Protein AF-A0A395YQD3-F1 (afdb_monomer_lite)

pLDDT: mean 77.72, std 22.11, range [32.03, 97.75]

Foldseek 3Di:
DDDDDDDDDDDDDDDDDPPPDDPCQVPQPDDDQDADKFWWDFDWDQDPVRDTHTQKIWTQDPVRDIDIFRDKDFPDWDFGQHRNFTKIKTFIFTCDPNDTFTWIWIQRPVVRTIMIGGDDD

Structure (mmCIF, N/CA/C/O backbone):
data_AF-A0A395YQD3-F1
#
_entry.id   AF-A0A395YQD3-F1
#
loop_
_atom_site.group_PDB
_atom_site.id
_atom_site.type_symbol
_atom_site.label_atom_id
_atom_site.label_alt_id
_atom_site.label_comp_id
_atom_site.label_asym_id
_atom_site.label_entity_id
_atom_site.label_seq_id
_atom_site.pdbx_PDB_ins_code
_atom_site.Cartn_x
_atom_site.Cartn_y
_atom_site.Cartn_z
_atom_site.occupancy
_atom_site.B_iso_or_equiv
_atom_site.auth_seq_id
_atom_site.auth_comp_id
_atom_site.auth_asym_id
_atom_site.auth_atom_id
_atom_site.pdbx_PDB_model_num
ATOM 1 N N . MET A 1 1 ? 57.690 -23.987 46.442 1.00 39.75 1 MET A N 1
ATOM 2 C CA . MET A 1 1 ? 57.745 -22.537 46.147 1.00 39.75 1 MET A CA 1
ATOM 3 C C . MET A 1 1 ? 57.657 -22.375 44.634 1.00 39.75 1 MET A C 1
ATOM 5 O O . MET A 1 1 ? 58.461 -23.004 43.962 1.00 39.75 1 MET A O 1
ATOM 9 N N . LYS A 1 2 ? 56.687 -21.566 44.164 1.00 41.19 2 LYS A N 1
ATOM 10 C CA . LYS A 1 2 ? 56.170 -21.367 42.781 1.00 41.19 2 LYS A CA 1
ATOM 11 C C . LYS A 1 2 ? 55.203 -22.478 42.319 1.00 41.19 2 LYS A C 1
ATOM 13 O O . LYS A 1 2 ? 55.655 -23.592 42.102 1.00 41.19 2 LYS A O 1
ATOM 18 N N . LYS A 1 3 ? 53.879 -22.337 42.498 1.00 38.66 3 LYS A N 1
ATOM 19 C CA . LYS A 1 3 ? 52.874 -21.460 41.836 1.00 38.66 3 LYS A CA 1
ATOM 20 C C . LYS A 1 3 ? 52.671 -21.790 40.351 1.00 38.66 3 LYS A C 1
ATOM 22 O O . LYS A 1 3 ? 53.644 -21.680 39.615 1.00 38.66 3 LYS A O 1
ATOM 27 N N . ASP A 1 4 ? 51.432 -22.195 40.029 1.00 38.19 4 ASP A N 1
ATOM 28 C CA . ASP A 1 4 ? 50.482 -21.541 39.103 1.00 38.19 4 ASP A CA 1
ATOM 29 C C . ASP A 1 4 ? 51.030 -21.242 37.683 1.00 38.19 4 ASP A C 1
ATOM 31 O O . ASP A 1 4 ? 52.130 -20.729 37.539 1.00 38.19 4 ASP A O 1
ATOM 35 N N . ASP A 1 5 ? 50.367 -21.440 36.546 1.00 38.12 5 ASP A N 1
ATOM 36 C CA . ASP A 1 5 ? 48.963 -21.643 36.211 1.00 38.12 5 ASP A CA 1
ATOM 37 C C . ASP A 1 5 ? 48.881 -21.850 34.670 1.00 38.12 5 ASP A C 1
ATOM 39 O O . ASP A 1 5 ? 49.767 -21.431 33.927 1.00 38.12 5 ASP A O 1
ATOM 43 N N . GLU A 1 6 ? 47.787 -22.468 34.212 1.00 36.94 6 GLU A N 1
ATOM 44 C CA . GLU A 1 6 ? 46.970 -22.046 33.053 1.00 36.94 6 GLU A CA 1
ATOM 45 C C . GLU A 1 6 ? 47.498 -22.069 31.580 1.00 36.94 6 GLU A C 1
ATOM 47 O O . GLU A 1 6 ? 48.140 -21.162 31.064 1.00 36.94 6 GLU A O 1
ATOM 52 N N . LYS A 1 7 ? 47.058 -23.119 30.862 1.00 43.62 7 LYS A N 1
ATOM 53 C CA . LYS A 1 7 ? 46.172 -23.123 29.663 1.00 43.62 7 LYS A CA 1
ATOM 54 C C . LYS A 1 7 ? 46.459 -22.192 28.453 1.00 43.62 7 LYS A C 1
ATOM 56 O O . LYS A 1 7 ? 46.298 -20.980 28.520 1.00 43.62 7 LYS A O 1
ATOM 61 N N . LYS A 1 8 ? 46.617 -22.805 27.266 1.00 32.03 8 LYS A N 1
ATOM 62 C CA . LYS A 1 8 ? 46.127 -22.315 25.947 1.00 32.03 8 LYS A CA 1
ATOM 63 C C . LYS A 1 8 ? 46.231 -23.452 24.922 1.00 32.03 8 LYS A C 1
ATOM 65 O O . LYS A 1 8 ? 47.319 -23.944 24.665 1.00 32.03 8 LYS A O 1
ATOM 70 N N . ASP A 1 9 ? 45.138 -24.136 24.608 1.00 37.09 9 ASP A N 1
ATOM 71 C CA . ASP A 1 9 ? 44.243 -23.888 23.463 1.00 37.09 9 ASP A CA 1
ATOM 72 C C . ASP A 1 9 ? 44.974 -23.781 22.114 1.00 37.09 9 ASP A C 1
ATOM 74 O O . ASP A 1 9 ? 45.454 -22.721 21.716 1.00 37.09 9 ASP A O 1
ATOM 78 N N . GLU A 1 10 ? 45.050 -24.917 21.420 1.00 36.78 10 GLU A N 1
ATOM 79 C CA . GLU A 1 10 ? 45.429 -25.000 20.016 1.00 36.78 10 GLU A CA 1
ATOM 80 C C . GLU A 1 10 ? 44.548 -26.063 19.342 1.00 36.78 10 GLU A C 1
ATOM 82 O O . GLU A 1 10 ? 44.815 -27.264 19.390 1.00 36.78 10 GLU A O 1
ATOM 87 N N . ARG A 1 11 ? 43.466 -25.623 18.696 1.00 39.47 11 ARG A N 1
ATOM 88 C CA . ARG A 1 11 ? 42.860 -26.362 17.584 1.00 39.47 11 ARG A CA 1
ATOM 89 C C . ARG A 1 11 ? 42.819 -25.459 16.362 1.00 39.47 11 ARG A C 1
ATOM 91 O O . ARG A 1 11 ? 41.930 -24.635 16.188 1.00 39.47 11 ARG A O 1
ATOM 98 N N . LYS A 1 12 ? 43.838 -25.639 15.525 1.00 40.53 12 LYS A N 1
ATOM 99 C CA . LYS A 1 12 ? 43.882 -25.205 14.129 1.00 40.53 12 LYS A CA 1
ATOM 100 C C . LYS A 1 12 ? 42.961 -26.092 13.285 1.00 40.53 12 LYS A C 1
ATOM 102 O O . LYS A 1 12 ? 42.970 -27.311 13.432 1.00 40.53 12 LYS A O 1
ATOM 107 N N . GLY A 1 13 ? 42.246 -25.457 12.363 1.00 32.25 13 GLY A N 1
ATOM 108 C CA . GLY A 1 13 ? 41.433 -26.066 11.306 1.00 32.25 13 GLY A CA 1
ATOM 109 C C . GLY A 1 13 ? 40.128 -25.280 11.162 1.00 32.25 13 GLY A C 1
ATOM 110 O O . GLY A 1 13 ? 39.408 -25.138 12.135 1.00 32.25 13 GLY A O 1
ATOM 111 N N . ALA A 1 14 ? 39.745 -24.699 10.033 1.00 34.06 14 ALA A N 1
ATOM 112 C CA . ALA A 1 14 ? 40.306 -24.673 8.695 1.00 34.06 14 ALA A CA 1
ATOM 113 C C . ALA A 1 14 ? 39.803 -23.394 7.988 1.00 34.06 14 ALA A C 1
ATOM 115 O O . ALA A 1 14 ? 38.977 -22.651 8.514 1.00 34.06 14 ALA A O 1
ATOM 116 N N . ALA A 1 15 ? 40.372 -23.135 6.819 1.00 36.56 15 ALA A N 1
ATOM 117 C CA . ALA A 1 15 ? 40.342 -21.895 6.061 1.00 36.56 15 ALA A CA 1
ATOM 118 C C . ALA A 1 15 ? 38.956 -21.349 5.641 1.00 36.56 15 ALA A C 1
ATOM 120 O O . ALA A 1 15 ? 38.057 -22.089 5.264 1.00 36.56 15 ALA A O 1
ATOM 121 N N . VAL A 1 16 ? 38.883 -20.011 5.652 1.00 42.19 16 VAL A N 1
ATOM 122 C CA . VAL A 1 16 ? 38.421 -19.100 4.583 1.00 42.19 16 VAL A CA 1
ATOM 123 C C . VAL A 1 16 ? 37.257 -19.563 3.700 1.00 42.19 16 VAL A C 1
ATOM 125 O O . VAL A 1 16 ? 37.427 -20.411 2.835 1.00 42.19 16 VAL A O 1
ATOM 128 N N . MET A 1 17 ? 36.163 -18.796 3.757 1.00 40.69 17 MET A N 1
ATOM 129 C CA . MET A 1 17 ? 35.407 -18.399 2.563 1.00 40.69 17 MET A CA 1
ATOM 130 C C . MET A 1 17 ? 35.172 -16.885 2.600 1.00 40.69 17 MET A C 1
ATOM 132 O O . MET A 1 17 ? 34.122 -16.395 3.003 1.00 40.69 17 MET A O 1
ATOM 136 N N . ALA A 1 18 ? 36.192 -16.132 2.187 1.00 49.59 18 ALA A N 1
ATOM 137 C CA . ALA A 1 18 ? 36.012 -14.770 1.711 1.00 49.59 18 ALA A CA 1
ATOM 138 C C . ALA A 1 18 ? 35.421 -14.861 0.299 1.00 49.59 18 ALA A C 1
ATOM 140 O O . ALA A 1 18 ? 36.155 -14.935 -0.684 1.00 49.59 18 ALA A O 1
ATOM 141 N N . PHE A 1 19 ? 34.093 -14.909 0.195 1.00 45.44 19 PHE A N 1
ATOM 142 C CA . PHE A 1 19 ? 33.420 -14.796 -1.095 1.00 45.44 19 PHE A CA 1
ATOM 143 C C . PHE A 1 19 ? 33.119 -13.319 -1.355 1.00 45.44 19 PHE A C 1
ATOM 145 O O . PHE A 1 19 ? 32.040 -12.802 -1.076 1.00 45.44 19 PHE A O 1
ATOM 152 N N . GLY A 1 20 ? 34.144 -12.622 -1.847 1.00 49.09 20 GLY A N 1
ATOM 153 C CA . GLY A 1 20 ? 33.991 -11.334 -2.499 1.00 49.09 20 GLY A CA 1
ATOM 154 C C . GLY A 1 20 ? 33.254 -11.520 -3.821 1.00 49.09 20 GLY A C 1
ATOM 155 O O . GLY A 1 20 ? 33.870 -11.746 -4.855 1.00 49.09 20 GLY A O 1
ATOM 156 N N . ILE A 1 21 ? 31.934 -11.391 -3.783 1.00 48.78 21 ILE A N 1
ATOM 157 C CA . ILE A 1 21 ? 31.158 -10.872 -4.908 1.00 48.78 21 ILE A CA 1
ATOM 158 C C . ILE A 1 21 ? 30.589 -9.572 -4.390 1.00 48.78 21 ILE A C 1
ATOM 160 O O . ILE A 1 21 ? 29.864 -9.573 -3.397 1.00 48.78 21 ILE A O 1
ATOM 164 N N . GLY A 1 22 ? 31.011 -8.468 -5.007 1.00 41.22 22 GLY A N 1
ATOM 165 C CA . GLY A 1 22 ? 30.575 -7.136 -4.634 1.00 41.22 22 GLY A CA 1
ATOM 166 C C . GLY A 1 22 ? 29.073 -7.155 -4.430 1.00 41.22 22 GLY A C 1
ATOM 167 O O . GLY A 1 22 ? 28.324 -7.481 -5.350 1.00 41.22 22 GLY A O 1
ATOM 168 N N . THR A 1 23 ? 28.643 -6.841 -3.211 1.00 41.22 23 THR A N 1
ATOM 169 C CA . THR A 1 23 ? 27.268 -6.454 -2.970 1.00 41.22 23 THR A CA 1
ATOM 170 C C . THR A 1 23 ? 27.037 -5.264 -3.887 1.00 41.22 23 THR A C 1
ATOM 172 O O . THR A 1 23 ? 27.370 -4.129 -3.543 1.00 41.22 23 THR A O 1
ATOM 175 N N . ASN A 1 24 ? 26.478 -5.509 -5.071 1.00 44.22 24 ASN A N 1
ATOM 176 C CA . ASN A 1 24 ? 25.647 -4.526 -5.728 1.00 44.22 24 ASN A CA 1
ATOM 177 C C . ASN A 1 24 ? 24.425 -4.433 -4.815 1.00 44.22 24 ASN A C 1
ATOM 179 O O . ASN A 1 24 ? 23.388 -5.046 -5.042 1.00 44.22 24 ASN A O 1
ATOM 183 N N . CYS A 1 25 ? 24.639 -3.788 -3.667 1.00 44.09 25 CYS A N 1
ATOM 184 C CA . CYS A 1 25 ? 23.595 -3.298 -2.811 1.00 44.09 25 CYS A CA 1
ATOM 185 C C . CYS A 1 25 ? 22.911 -2.314 -3.742 1.00 44.09 25 CYS A C 1
ATOM 187 O O . CYS A 1 25 ? 23.456 -1.229 -3.971 1.00 44.09 25 CYS A O 1
ATOM 189 N N . GLY A 1 26 ? 21.864 -2.785 -4.435 1.00 46.06 26 GLY A N 1
ATOM 190 C CA . GLY A 1 26 ? 21.160 -2.000 -5.435 1.00 46.06 26 GLY A CA 1
ATOM 191 C C . GLY A 1 26 ? 20.959 -0.637 -4.814 1.00 46.06 26 GLY A C 1
ATOM 192 O O . GLY A 1 26 ? 20.491 -0.573 -3.674 1.00 46.06 26 GLY A O 1
ATOM 193 N N . GLN A 1 27 ? 21.489 0.399 -5.475 1.00 42.59 27 GLN A N 1
ATOM 194 C CA . GLN A 1 27 ? 21.605 1.725 -4.881 1.00 42.59 27 GLN A CA 1
ATOM 195 C C . GLN A 1 27 ? 20.272 2.048 -4.221 1.00 42.59 27 GLN A C 1
ATOM 197 O O . GLN A 1 27 ? 19.251 2.150 -4.904 1.00 42.59 27 GLN A O 1
ATOM 202 N N . SER A 1 28 ? 20.269 2.089 -2.887 1.00 50.06 28 SER A N 1
ATOM 203 C CA . SER A 1 28 ? 19.057 2.373 -2.138 1.00 50.06 28 SER A CA 1
ATOM 204 C C . SER A 1 28 ? 18.706 3.811 -2.472 1.00 50.06 28 SER A C 1
ATOM 206 O O . SER A 1 28 ? 19.343 4.748 -2.000 1.00 50.06 28 SER A O 1
ATOM 208 N N . SER A 1 29 ? 17.762 3.975 -3.392 1.00 58.28 29 SER A N 1
ATOM 209 C CA . SER A 1 29 ? 17.302 5.283 -3.851 1.00 58.28 29 SER A CA 1
ATOM 210 C C . SER A 1 29 ? 16.311 5.896 -2.866 1.00 58.28 29 SER A C 1
ATOM 212 O O . SER A 1 29 ? 15.967 7.072 -2.972 1.00 58.28 29 SER A O 1
ATOM 214 N N . ALA A 1 30 ? 15.853 5.099 -1.901 1.00 59.91 30 ALA A N 1
ATOM 215 C CA . ALA A 1 30 ? 14.958 5.508 -0.843 1.00 59.91 30 ALA A CA 1
ATOM 216 C C . ALA A 1 30 ? 15.693 5.533 0.506 1.00 59.91 30 ALA A C 1
ATOM 218 O O . ALA A 1 30 ? 16.528 4.675 0.793 1.00 59.91 30 ALA A O 1
ATOM 219 N N . GLY A 1 31 ? 15.396 6.544 1.328 1.00 63.53 31 GLY A N 1
ATOM 220 C CA . GLY A 1 31 ? 15.953 6.663 2.676 1.00 63.53 31 GLY A CA 1
ATOM 221 C C . GLY A 1 31 ? 15.477 5.551 3.621 1.00 63.53 31 GLY A C 1
ATOM 222 O O . GLY A 1 31 ? 14.720 4.663 3.247 1.00 63.53 31 GLY A O 1
ATOM 223 N N . ILE A 1 32 ? 15.891 5.610 4.887 1.00 68.00 32 ILE A N 1
ATOM 224 C CA . ILE A 1 32 ? 15.440 4.654 5.911 1.00 68.00 32 ILE A CA 1
ATOM 225 C C . ILE A 1 32 ? 13.940 4.853 6.179 1.00 68.00 32 ILE A C 1
ATOM 227 O O . ILE A 1 32 ? 13.503 5.977 6.439 1.00 68.00 32 ILE A O 1
ATOM 231 N N . LEU A 1 33 ? 13.166 3.762 6.174 1.00 68.69 33 LEU A N 1
ATOM 232 C CA . LEU A 1 33 ? 11.771 3.753 6.620 1.00 68.69 33 LEU A CA 1
ATOM 233 C C . LEU A 1 33 ? 11.709 4.047 8.125 1.00 68.69 33 LEU A C 1
ATOM 235 O O . LEU A 1 33 ? 11.942 3.170 8.954 1.00 68.69 33 LEU A O 1
ATOM 239 N N . ARG A 1 34 ? 11.424 5.302 8.473 1.00 71.44 34 ARG A N 1
ATOM 240 C CA . ARG A 1 34 ? 11.192 5.747 9.854 1.00 71.44 34 ARG A CA 1
ATOM 241 C C . ARG A 1 34 ? 9.707 5.631 10.191 1.00 71.44 34 ARG A C 1
ATOM 243 O O . ARG A 1 34 ? 8.879 5.934 9.336 1.00 71.44 34 ARG A O 1
ATOM 250 N N . GLY A 1 35 ? 9.393 5.256 11.430 1.00 77.94 35 GLY A N 1
ATOM 251 C CA . GLY A 1 35 ? 8.018 5.119 11.920 1.00 77.94 35 GLY A CA 1
ATOM 252 C C . GLY A 1 35 ? 7.630 3.684 12.276 1.00 77.94 35 GLY A C 1
ATOM 253 O O . GLY A 1 35 ? 8.430 2.753 12.157 1.00 77.94 35 GLY A O 1
ATOM 254 N N . LYS A 1 36 ? 6.392 3.514 12.760 1.00 86.62 36 LYS A N 1
ATOM 255 C CA . LYS A 1 36 ? 5.826 2.196 13.079 1.00 86.62 36 LYS A CA 1
ATOM 256 C C . LYS A 1 36 ? 5.365 1.533 11.784 1.00 86.62 36 LYS A C 1
ATOM 258 O O . LYS A 1 36 ? 4.506 2.073 11.086 1.00 86.62 36 LYS A O 1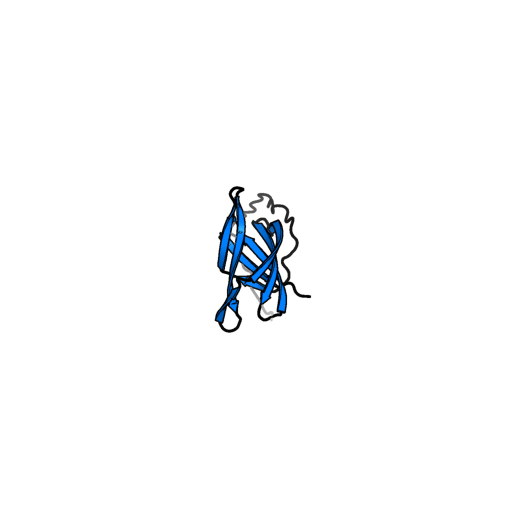
ATOM 263 N N . GLN A 1 37 ? 5.916 0.356 11.505 1.00 91.62 37 GLN A N 1
ATOM 264 C CA . GLN A 1 37 ? 5.550 -0.469 10.359 1.00 91.62 37 GLN A CA 1
ATOM 265 C C . GLN A 1 37 ? 4.556 -1.546 10.789 1.00 91.62 37 GLN A C 1
ATOM 267 O O . GLN A 1 37 ? 4.784 -2.256 11.767 1.00 91.62 37 GLN A O 1
ATOM 272 N N . ILE A 1 38 ? 3.451 -1.653 10.060 1.00 94.00 38 ILE A N 1
ATOM 273 C CA . ILE A 1 38 ? 2.362 -2.590 10.330 1.00 94.00 38 ILE A CA 1
ATOM 274 C C . ILE A 1 38 ? 2.170 -3.441 9.077 1.00 94.00 38 ILE A C 1
ATOM 276 O O . ILE A 1 38 ? 1.985 -2.898 7.987 1.00 94.00 38 ILE A O 1
ATOM 280 N N . ASN A 1 39 ? 2.228 -4.766 9.215 1.00 95.44 39 ASN A N 1
ATOM 281 C CA . ASN A 1 39 ? 1.896 -5.673 8.117 1.00 95.44 39 ASN A CA 1
ATOM 282 C C . ASN A 1 39 ? 0.397 -5.588 7.832 1.00 95.44 39 ASN A C 1
ATOM 284 O O . ASN A 1 39 ? -0.417 -5.606 8.756 1.00 95.44 39 ASN A O 1
ATOM 288 N N . ILE A 1 40 ? 0.036 -5.496 6.557 1.00 97.12 40 ILE A N 1
ATOM 289 C CA . ILE A 1 40 ? -1.358 -5.330 6.145 1.00 97.12 40 ILE A CA 1
ATOM 290 C C . ILE A 1 40 ? -1.716 -6.317 5.037 1.00 97.12 40 ILE A C 1
ATOM 292 O O . ILE A 1 40 ? -0.863 -6.734 4.255 1.00 97.12 40 ILE A O 1
ATOM 296 N N . ALA A 1 41 ? -3.002 -6.630 4.923 1.00 97.75 41 ALA A N 1
ATOM 297 C CA . ALA A 1 41 ? -3.577 -7.147 3.690 1.00 97.75 41 ALA A CA 1
ATOM 298 C C . ALA A 1 41 ? -4.108 -5.971 2.861 1.00 97.75 41 ALA A C 1
ATOM 300 O O . ALA A 1 41 ? -4.701 -5.044 3.416 1.00 97.75 41 ALA A O 1
ATOM 301 N N . CYS A 1 42 ? -3.913 -6.010 1.545 1.00 97.12 42 CYS A N 1
ATOM 302 C CA . CYS A 1 42 ? -4.317 -4.937 0.641 1.00 97.12 42 CYS A CA 1
ATOM 303 C C . CYS A 1 42 ? -5.122 -5.500 -0.535 1.00 97.12 42 CYS A C 1
ATOM 305 O O . CYS A 1 42 ? -4.646 -6.370 -1.263 1.00 97.12 42 CYS A O 1
ATOM 307 N N . GLU A 1 43 ? -6.336 -4.993 -0.729 1.00 97.25 43 GLU A N 1
ATOM 308 C CA . GLU A 1 43 ? -7.109 -5.177 -1.954 1.00 97.25 43 GLU A CA 1
ATOM 309 C C . GLU A 1 43 ? -6.643 -4.149 -2.986 1.00 97.25 43 GLU A C 1
ATOM 311 O O . GLU A 1 43 ? -6.580 -2.951 -2.692 1.00 97.25 43 GLU A O 1
ATOM 316 N N . CYS A 1 44 ? -6.316 -4.614 -4.192 1.00 95.25 44 CYS A N 1
ATOM 317 C CA . CYS A 1 44 ? -5.757 -3.779 -5.249 1.00 95.25 44 CYS A CA 1
ATOM 318 C C . CYS A 1 44 ? -6.443 -4.025 -6.591 1.00 95.25 44 CYS A C 1
ATOM 320 O O . CYS A 1 44 ? -6.741 -5.166 -6.947 1.00 95.25 44 CYS A O 1
ATOM 322 N N . TRP A 1 45 ? -6.582 -2.969 -7.390 1.00 95.12 45 TRP A N 1
ATOM 323 C CA . TRP A 1 45 ? -6.769 -3.103 -8.833 1.00 95.12 45 TRP A CA 1
ATOM 324 C C . TRP A 1 45 ? -5.442 -3.040 -9.563 1.00 95.12 45 TRP A C 1
ATOM 326 O O . TRP A 1 45 ? -4.524 -2.326 -9.167 1.00 95.12 45 TRP A O 1
ATOM 336 N N . TYR A 1 46 ? -5.385 -3.727 -10.694 1.00 94.19 46 TYR A N 1
ATOM 337 C CA . TYR A 1 46 ? -4.352 -3.510 -11.690 1.00 94.19 46 TYR A CA 1
ATOM 338 C C . TYR A 1 46 ? -4.982 -2.805 -12.880 1.00 94.19 46 TYR A C 1
ATOM 340 O O . TYR A 1 46 ? -5.953 -3.275 -13.468 1.00 94.19 46 TYR A O 1
ATOM 348 N N . THR A 1 47 ? -4.445 -1.639 -13.213 1.00 92.75 47 THR A N 1
ATOM 349 C CA . THR A 1 47 ? -4.848 -0.917 -14.422 1.00 92.75 47 THR A CA 1
ATOM 350 C C . THR A 1 47 ? -4.311 -1.631 -15.663 1.00 92.75 47 THR A C 1
ATOM 352 O O . THR A 1 47 ? -3.325 -2.363 -15.583 1.00 92.75 47 THR A O 1
ATOM 355 N N . SER A 1 48 ? -4.896 -1.369 -16.835 1.00 95.31 48 SER A N 1
ATOM 356 C CA . SER A 1 48 ? -4.405 -1.908 -18.116 1.00 95.31 48 SER A CA 1
ATOM 357 C C . SER A 1 48 ? -2.934 -1.567 -18.404 1.00 95.31 48 SER A C 1
ATOM 359 O O . SER A 1 48 ? -2.256 -2.313 -19.099 1.00 95.31 48 SER A O 1
ATOM 361 N N . GLY A 1 49 ? -2.418 -0.473 -17.829 1.00 92.56 49 GLY A N 1
ATOM 362 C CA . GLY A 1 49 ? -1.003 -0.090 -17.888 1.00 92.56 49 GLY A CA 1
ATOM 363 C C . GLY A 1 49 ? -0.100 -0.782 -16.858 1.00 92.56 49 GLY A C 1
ATOM 364 O O . GLY A 1 49 ? 1.030 -0.345 -16.659 1.00 92.56 49 GLY A O 1
ATOM 365 N N . GLY A 1 50 ? -0.593 -1.796 -16.142 1.00 87.62 50 GLY A N 1
ATOM 366 C CA . GLY A 1 50 ? 0.180 -2.570 -15.167 1.00 87.62 50 GLY A CA 1
ATOM 367 C C . GLY A 1 50 ? 0.445 -1.857 -13.837 1.00 87.62 50 GLY A C 1
ATOM 368 O O . GLY A 1 50 ? 1.240 -2.340 -13.034 1.00 87.62 50 GLY A O 1
ATOM 369 N N . ARG A 1 51 ? -0.200 -0.712 -13.569 1.00 88.94 51 ARG A N 1
ATOM 370 C CA . ARG A 1 51 ? -0.099 -0.046 -12.258 1.00 88.94 51 ARG A CA 1
ATOM 371 C C . ARG A 1 51 ? -1.038 -0.697 -11.252 1.00 88.94 51 ARG A C 1
ATOM 373 O O . ARG A 1 51 ? -2.232 -0.805 -11.537 1.00 88.94 51 ARG A O 1
ATOM 380 N N . CYS A 1 52 ? -0.490 -1.064 -10.098 1.00 92.25 52 CYS A N 1
ATOM 381 C CA . CYS A 1 52 ? -1.231 -1.506 -8.923 1.00 92.25 52 CYS A CA 1
ATOM 382 C C . CYS A 1 52 ? -1.844 -0.287 -8.210 1.00 92.25 52 CYS A C 1
ATOM 384 O O . CYS A 1 52 ? -1.173 0.723 -8.023 1.00 92.25 52 CYS A O 1
ATOM 386 N N . MET A 1 53 ? -3.118 -0.369 -7.840 1.00 93.25 53 MET A N 1
ATOM 387 C CA . MET A 1 53 ? -3.888 0.699 -7.200 1.00 93.25 53 MET A CA 1
ATOM 388 C C . MET A 1 53 ? -4.557 0.139 -5.938 1.00 93.25 53 MET A C 1
ATOM 390 O O . MET A 1 53 ? -5.496 -0.648 -6.072 1.00 93.25 53 MET A O 1
ATOM 394 N N . PRO A 1 54 ? -4.089 0.506 -4.732 1.00 95.31 54 PRO A N 1
ATOM 395 C CA . PRO A 1 54 ? -4.730 0.134 -3.470 1.00 95.31 54 PRO A CA 1
ATOM 396 C C . PRO A 1 54 ? -6.167 0.658 -3.371 1.00 95.31 54 PRO A C 1
ATOM 398 O O . PRO A 1 54 ? -6.431 1.800 -3.743 1.00 95.31 54 PRO A O 1
ATOM 401 N N . LEU A 1 55 ? -7.077 -0.149 -2.824 1.00 94.25 55 LEU A N 1
ATOM 402 C CA . LEU A 1 55 ? -8.497 0.204 -2.646 1.00 94.25 55 LEU A CA 1
ATOM 403 C C . LEU A 1 55 ? -8.985 0.029 -1.215 1.00 94.25 55 LEU A C 1
ATOM 405 O O . LEU A 1 55 ? -9.825 0.780 -0.729 1.00 94.25 55 LEU A O 1
ATOM 409 N N . MET A 1 56 ? -8.500 -1.012 -0.551 1.00 95.38 56 MET A N 1
ATOM 410 C CA . MET A 1 56 ? -8.873 -1.330 0.814 1.00 95.38 56 MET A CA 1
ATOM 411 C C . MET A 1 56 ? -7.691 -1.986 1.493 1.00 95.38 56 MET A C 1
ATOM 413 O O . MET A 1 56 ? -7.011 -2.824 0.907 1.00 95.38 56 MET A O 1
ATOM 417 N N . ILE A 1 57 ? -7.470 -1.617 2.746 1.00 95.94 57 ILE A N 1
ATOM 418 C CA . ILE A 1 57 ? -6.473 -2.257 3.588 1.00 95.94 57 ILE A CA 1
ATOM 419 C C . ILE A 1 57 ? -7.137 -2.861 4.816 1.00 95.94 57 ILE A C 1
ATOM 421 O O . ILE A 1 57 ? -8.110 -2.320 5.356 1.00 95.94 57 ILE A O 1
ATOM 425 N N . LYS A 1 58 ? -6.583 -3.982 5.268 1.00 96.38 58 LYS A N 1
ATOM 426 C CA . LYS A 1 58 ? -6.886 -4.579 6.562 1.00 96.38 58 LYS A CA 1
ATOM 427 C C . LYS A 1 58 ? -5.614 -4.748 7.360 1.00 96.38 58 LYS A C 1
ATOM 429 O O . LYS A 1 58 ? -4.606 -5.201 6.823 1.00 96.38 58 LYS A O 1
ATOM 434 N N . PHE A 1 59 ? -5.680 -4.408 8.633 1.00 94.25 59 PHE A N 1
ATOM 435 C CA . PHE A 1 59 ? -4.566 -4.562 9.553 1.00 94.25 59 PHE A CA 1
ATOM 436 C C . PHE A 1 59 ? -5.086 -4.948 10.929 1.00 94.25 59 PHE A C 1
ATOM 438 O O . PHE A 1 59 ? -6.216 -4.619 11.286 1.00 94.25 59 PHE A O 1
ATOM 445 N N . GLU A 1 60 ? -4.264 -5.661 11.678 1.00 94.56 60 GLU A N 1
ATOM 446 C CA . GLU A 1 60 ? -4.513 -5.964 13.081 1.00 94.56 60 GLU A CA 1
ATOM 447 C C . GLU A 1 60 ? -4.002 -4.798 13.931 1.00 94.56 60 GLU A C 1
ATOM 449 O O . GLU A 1 60 ? -2.889 -4.307 13.714 1.00 94.56 60 GLU A O 1
ATOM 454 N N . ASP A 1 61 ? -4.840 -4.291 14.831 1.00 89.94 61 ASP A N 1
ATOM 455 C CA . ASP A 1 61 ? -4.434 -3.258 15.780 1.00 89.94 61 ASP A CA 1
ATOM 456 C C . ASP A 1 61 ? -3.736 -3.851 17.018 1.00 89.94 61 ASP A C 1
ATOM 458 O O . ASP A 1 61 ? -3.439 -5.041 17.090 1.00 89.94 61 ASP A O 1
ATOM 462 N N . GLU A 1 62 ? -3.417 -3.000 17.993 1.00 90.06 62 GLU A N 1
ATOM 463 C CA . GLU A 1 62 ? -2.717 -3.418 19.216 1.00 90.06 62 GLU A CA 1
ATOM 464 C C . GLU A 1 62 ? -3.572 -4.316 20.126 1.00 90.06 62 GLU A C 1
ATOM 466 O O . GLU A 1 62 ? -3.024 -5.012 20.977 1.00 90.06 62 GLU A O 1
ATOM 471 N N . GLU A 1 63 ? -4.893 -4.332 19.933 1.00 93.44 63 GLU A N 1
ATOM 472 C CA . GLU A 1 63 ? -5.844 -5.161 20.681 1.00 93.44 63 GLU A CA 1
ATOM 473 C C . GLU A 1 63 ? -6.125 -6.500 19.974 1.00 93.44 63 GLU A C 1
ATOM 475 O O . GLU A 1 63 ? -6.948 -7.289 20.441 1.00 93.44 63 GLU A O 1
ATOM 480 N N . GLY A 1 64 ? -5.463 -6.768 18.841 1.00 93.75 64 GLY A N 1
ATOM 481 C CA . GLY A 1 64 ? -5.698 -7.957 18.020 1.00 93.75 64 GLY A CA 1
ATOM 482 C C . GLY A 1 64 ? -6.947 -7.864 17.13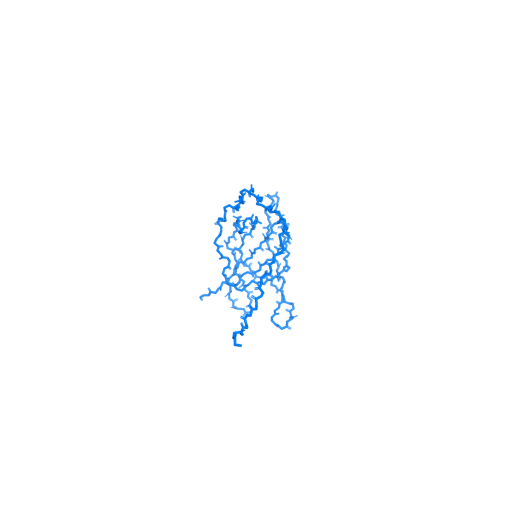5 1.00 93.75 64 GLY A C 1
ATOM 483 O O . GLY A 1 64 ? -7.400 -8.861 16.567 1.00 93.75 64 GLY A O 1
ATOM 484 N N . ILE A 1 65 ? -7.554 -6.678 17.013 1.00 95.00 65 ILE A N 1
ATOM 485 C CA . ILE A 1 65 ? -8.781 -6.481 16.241 1.00 95.00 65 ILE A CA 1
ATOM 486 C C . ILE A 1 65 ? -8.423 -6.128 14.798 1.00 95.00 65 ILE A C 1
ATOM 488 O O . ILE A 1 65 ? -7.701 -5.170 14.519 1.00 95.00 65 ILE A O 1
ATOM 492 N N . ILE A 1 66 ? -9.000 -6.867 13.846 1.00 95.50 66 ILE A N 1
ATOM 493 C CA . ILE A 1 66 ? -8.846 -6.566 12.420 1.00 95.50 66 ILE A CA 1
ATOM 494 C C . ILE A 1 66 ? -9.647 -5.314 12.057 1.00 95.50 66 ILE A C 1
ATOM 496 O O . ILE A 1 66 ? -10.880 -5.323 11.982 1.00 95.50 66 ILE A O 1
ATOM 500 N N . ARG A 1 67 ? -8.935 -4.230 11.759 1.00 92.75 67 ARG A N 1
ATOM 501 C CA . ARG A 1 67 ? -9.489 -2.981 11.238 1.00 92.75 67 ARG A CA 1
ATOM 502 C C . ARG A 1 67 ? -9.498 -3.008 9.719 1.00 92.75 67 ARG A C 1
ATOM 504 O O . ARG A 1 67 ? -8.574 -3.506 9.086 1.00 92.75 67 ARG A O 1
ATOM 511 N N . THR A 1 68 ? -10.560 -2.465 9.129 1.00 94.38 68 THR A N 1
ATOM 512 C CA . THR A 1 68 ? -10.714 -2.328 7.674 1.00 94.38 68 THR A CA 1
ATOM 513 C C . THR A 1 68 ? -10.808 -0.852 7.317 1.00 94.38 68 THR A C 1
ATOM 515 O O . THR A 1 68 ? -11.652 -0.143 7.866 1.00 94.38 68 THR A O 1
ATOM 518 N N . VAL A 1 69 ? -9.985 -0.394 6.373 1.00 92.06 69 VAL A N 1
ATOM 519 C CA . VAL A 1 69 ? -10.013 0.982 5.865 1.00 92.06 69 VAL A CA 1
ATOM 520 C C . VAL A 1 69 ? -10.238 0.954 4.359 1.00 92.06 69 VAL A C 1
ATOM 522 O O . VAL A 1 69 ? -9.461 0.355 3.621 1.00 92.06 69 VAL A O 1
ATOM 525 N N . ARG A 1 70 ? -11.330 1.586 3.922 1.00 91.88 70 ARG A N 1
ATOM 526 C CA . ARG A 1 70 ? -11.716 1.744 2.507 1.00 91.88 70 ARG A CA 1
ATOM 527 C C . ARG A 1 70 ? -11.606 3.189 2.031 1.00 91.88 70 ARG A C 1
ATOM 529 O O . ARG A 1 70 ? -11.401 3.425 0.852 1.00 91.88 70 ARG A O 1
ATOM 536 N N . ASP A 1 71 ? -11.778 4.141 2.945 1.00 86.81 71 ASP A N 1
ATOM 537 C CA . ASP A 1 71 ? -11.754 5.563 2.624 1.00 86.81 71 ASP A CA 1
ATOM 538 C C . ASP A 1 71 ? -10.357 6.134 2.877 1.00 86.81 71 ASP A C 1
ATOM 540 O O . ASP A 1 71 ? -9.978 6.489 4.000 1.00 86.81 71 ASP A O 1
ATOM 544 N N . PHE A 1 72 ? -9.555 6.157 1.819 1.00 89.94 72 PHE A N 1
ATOM 545 C CA . PHE A 1 72 ? -8.285 6.858 1.809 1.00 89.94 72 PHE A CA 1
ATOM 546 C C . PHE A 1 72 ? -8.004 7.460 0.441 1.00 89.94 72 PHE A C 1
ATOM 548 O O . PHE A 1 72 ? -8.388 6.932 -0.601 1.00 89.94 72 PHE A O 1
ATOM 555 N N . GLN A 1 73 ? -7.301 8.585 0.459 1.00 92.50 73 GLN A N 1
ATOM 556 C CA . GLN A 1 73 ? -6.881 9.275 -0.747 1.00 92.50 73 GLN A CA 1
ATOM 557 C C . GLN A 1 73 ? -5.411 8.975 -1.011 1.00 92.50 73 GLN A C 1
ATOM 559 O O . GLN A 1 73 ? -4.562 9.276 -0.173 1.00 92.50 73 GLN A O 1
ATOM 564 N N . ILE A 1 74 ? -5.108 8.429 -2.186 1.00 94.31 74 ILE A N 1
ATOM 565 C CA . ILE A 1 74 ? -3.730 8.293 -2.665 1.00 94.31 74 ILE A CA 1
ATOM 566 C C . ILE A 1 74 ? -3.271 9.666 -3.170 1.00 94.31 74 ILE A C 1
ATOM 568 O O . ILE A 1 74 ? -3.895 10.242 -4.061 1.00 94.31 74 ILE A O 1
ATOM 572 N N . THR A 1 75 ? -2.198 10.200 -2.594 1.00 94.94 75 THR A N 1
ATOM 573 C CA . THR A 1 75 ? -1.612 11.496 -2.967 1.00 94.94 75 THR A CA 1
ATOM 574 C C . THR A 1 75 ? -0.503 11.347 -4.001 1.00 94.94 75 THR A C 1
ATOM 576 O O . THR A 1 75 ? -0.380 12.187 -4.889 1.00 94.94 75 THR A O 1
ATOM 579 N N . TYR A 1 76 ? 0.272 10.264 -3.932 1.00 94.44 76 TYR A N 1
ATOM 580 C CA . TYR A 1 76 ? 1.285 9.919 -4.928 1.00 94.44 76 TYR A CA 1
ATOM 58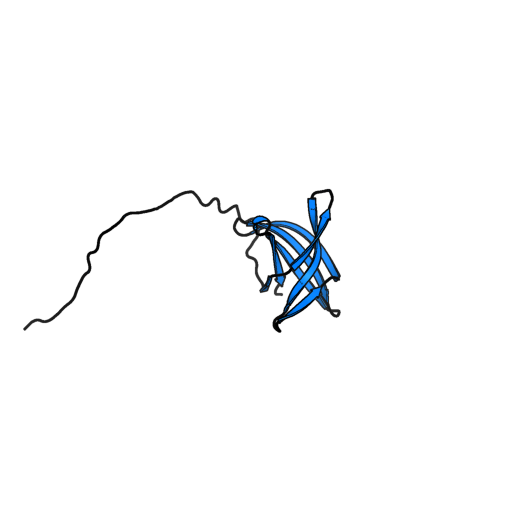1 C C . TYR A 1 76 ? 1.532 8.409 -4.979 1.00 94.44 76 TYR A C 1
ATOM 583 O O . TYR A 1 76 ? 1.181 7.672 -4.058 1.00 94.44 76 TYR A O 1
ATOM 591 N N . SER A 1 77 ? 2.181 7.964 -6.055 1.00 94.62 77 SER A N 1
ATOM 592 C CA . SER A 1 77 ? 2.732 6.616 -6.195 1.00 94.62 77 SER A CA 1
ATOM 593 C C . SER A 1 77 ? 4.108 6.694 -6.845 1.00 94.62 77 SER A C 1
ATOM 595 O O . SER A 1 77 ? 4.269 7.363 -7.867 1.00 94.62 77 SER A O 1
ATOM 597 N N . GLU A 1 78 ? 5.098 6.023 -6.263 1.00 93.69 78 GLU A N 1
ATOM 598 C CA . GLU A 1 78 ? 6.472 6.037 -6.759 1.00 93.69 78 GLU A CA 1
ATOM 599 C C . GLU A 1 78 ? 7.124 4.658 -6.627 1.00 93.69 78 GLU A C 1
ATOM 601 O O . GLU A 1 78 ? 6.968 3.966 -5.621 1.00 93.69 78 GLU A O 1
ATOM 606 N N . LYS A 1 79 ? 7.893 4.253 -7.643 1.00 92.75 79 LYS A N 1
ATOM 607 C CA . LYS A 1 79 ? 8.750 3.068 -7.543 1.00 92.75 79 LYS A CA 1
ATOM 608 C C . LYS A 1 79 ? 9.986 3.426 -6.724 1.00 92.75 79 LYS A C 1
ATOM 610 O O . LYS A 1 79 ? 10.688 4.380 -7.051 1.00 92.75 79 LYS A O 1
ATOM 615 N N . LYS A 1 80 ? 10.266 2.647 -5.688 1.00 92.19 80 LYS A N 1
ATOM 616 C CA . LYS A 1 80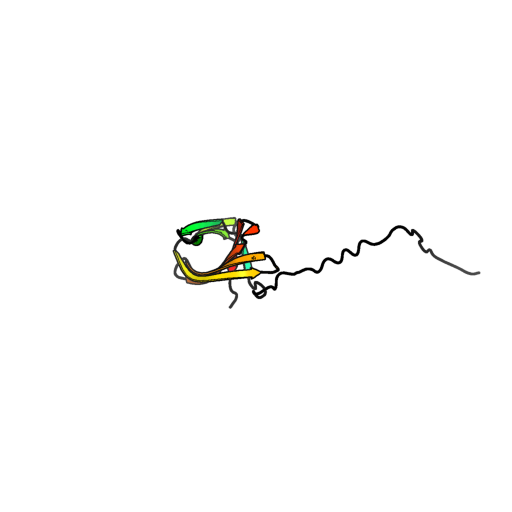 ? 11.403 2.829 -4.786 1.00 92.19 80 LYS A CA 1
ATOM 617 C C . LYS A 1 80 ? 12.252 1.568 -4.736 1.00 92.19 80 LYS A C 1
ATOM 619 O O . LYS A 1 80 ? 11.804 0.471 -5.073 1.00 92.19 80 LYS A O 1
ATOM 624 N N . ASN A 1 81 ? 13.488 1.734 -4.288 1.00 88.06 81 ASN A N 1
ATOM 625 C CA . ASN A 1 81 ? 14.348 0.623 -3.925 1.00 88.06 81 ASN A CA 1
ATOM 626 C C . ASN A 1 81 ? 14.793 0.809 -2.468 1.00 88.06 81 ASN A C 1
ATOM 628 O O . ASN A 1 81 ? 15.610 1.685 -2.171 1.00 88.06 81 ASN A O 1
ATOM 632 N N . TYR A 1 82 ? 14.192 0.022 -1.571 1.00 80.94 82 TYR A N 1
ATOM 633 C CA . TYR A 1 82 ? 14.508 0.017 -0.144 1.00 80.94 82 TYR A CA 1
ATOM 634 C C . TYR A 1 82 ? 15.473 -1.137 0.136 1.00 80.94 82 TYR A C 1
ATOM 636 O O . TYR A 1 82 ? 15.089 -2.300 0.032 1.00 80.94 82 TYR A O 1
ATOM 644 N N . SER A 1 83 ? 16.723 -0.821 0.488 1.00 79.56 83 SER A N 1
ATOM 645 C CA . SER A 1 83 ? 17.757 -1.813 0.834 1.00 79.56 83 SER A CA 1
ATOM 646 C C . SER A 1 83 ? 17.996 -2.883 -0.243 1.00 79.56 8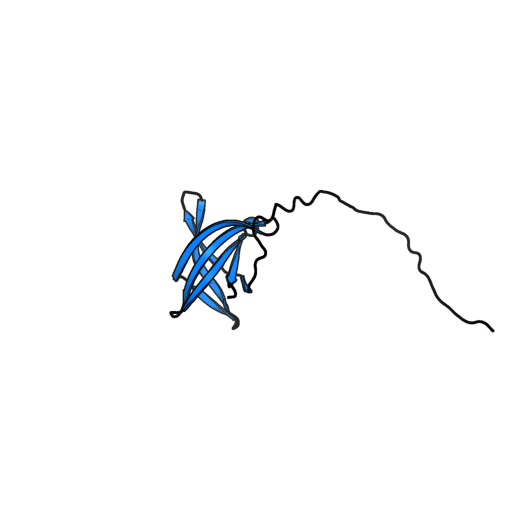3 SER A C 1
ATOM 648 O O . SER A 1 83 ? 18.223 -4.047 0.072 1.00 79.56 83 SER A O 1
ATOM 650 N N . GLY A 1 84 ? 17.919 -2.508 -1.520 1.00 83.25 84 GLY A N 1
ATOM 651 C CA . GLY A 1 84 ? 18.056 -3.430 -2.649 1.00 83.25 84 GLY A CA 1
ATOM 652 C C . GLY A 1 84 ? 16.735 -4.037 -3.134 1.00 83.25 84 GLY A C 1
ATOM 653 O O . GLY A 1 84 ? 16.710 -4.568 -4.242 1.00 83.25 84 GLY A O 1
ATOM 654 N N . ILE A 1 85 ? 15.639 -3.913 -2.374 1.00 85.69 85 ILE A N 1
ATOM 655 C CA . ILE A 1 85 ? 14.349 -4.544 -2.681 1.00 85.69 85 ILE A CA 1
ATOM 656 C C . ILE A 1 85 ? 13.463 -3.590 -3.505 1.00 85.69 85 ILE A C 1
ATOM 658 O O . ILE A 1 85 ? 13.115 -2.497 -3.028 1.00 85.69 85 ILE A O 1
ATOM 662 N N . PRO A 1 86 ? 13.056 -3.979 -4.730 1.00 92.25 86 PRO A N 1
ATOM 663 C CA . PRO A 1 86 ? 12.077 -3.247 -5.521 1.00 92.25 86 PRO A CA 1
ATOM 664 C C . PRO A 1 86 ? 10.742 -3.130 -4.789 1.00 92.25 86 PRO A C 1
ATOM 666 O O . PRO A 1 86 ? 10.154 -4.106 -4.320 1.00 92.25 86 PRO A O 1
ATOM 669 N N . SER A 1 87 ? 10.236 -1.907 -4.719 1.00 93.56 87 SER A N 1
ATOM 670 C CA . SER A 1 87 ? 9.004 -1.604 -4.003 1.00 93.56 87 SER A CA 1
ATOM 671 C C . SER A 1 87 ? 8.209 -0.511 -4.699 1.00 93.56 87 SER A C 1
ATOM 673 O O . SER A 1 87 ? 8.740 0.269 -5.495 1.00 93.56 87 SER A O 1
ATOM 675 N N . VAL A 1 88 ? 6.917 -0.447 -4.397 1.00 94.75 88 VAL A N 1
ATOM 676 C CA . VAL A 1 88 ? 6.070 0.689 -4.760 1.00 94.75 88 VAL A CA 1
ATOM 677 C C . VAL A 1 88 ? 5.586 1.351 -3.484 1.00 94.75 88 VAL A C 1
ATOM 679 O O . VAL A 1 88 ? 4.977 0.699 -2.636 1.00 94.75 88 VAL A O 1
ATOM 682 N N . GLU A 1 89 ? 5.871 2.640 -3.353 1.00 95.62 89 GLU A N 1
ATOM 683 C CA . GLU A 1 89 ? 5.380 3.476 -2.269 1.00 95.62 89 GLU A CA 1
ATOM 684 C C . GLU A 1 89 ? 4.153 4.260 -2.728 1.00 95.62 89 GLU A C 1
ATOM 686 O O . GLU A 1 89 ? 4.144 4.835 -3.817 1.00 95.62 89 GLU A O 1
ATOM 691 N N . TYR A 1 90 ? 3.140 4.317 -1.870 1.00 95.75 90 TYR A N 1
ATOM 692 C CA . TYR A 1 90 ? 1.953 5.140 -2.041 1.00 95.75 90 TYR A CA 1
ATOM 693 C C . TYR A 1 90 ? 1.827 6.083 -0.850 1.00 95.75 90 TYR A C 1
ATOM 695 O O . TYR A 1 90 ? 1.620 5.634 0.282 1.00 95.75 90 TYR A O 1
ATOM 703 N N . GLY A 1 91 ? 1.911 7.387 -1.098 1.00 95.25 91 GLY A N 1
ATOM 704 C CA . GLY A 1 91 ? 1.497 8.383 -0.116 1.00 95.25 91 GLY A CA 1
ATOM 705 C C . GLY A 1 91 ? -0.016 8.366 0.005 1.00 95.25 91 GLY A C 1
ATOM 706 O O . GLY A 1 91 ? -0.710 8.448 -1.009 1.00 95.25 91 GLY A O 1
ATOM 707 N N . CYS A 1 92 ? -0.531 8.223 1.223 1.00 94.06 92 CYS A N 1
ATOM 708 C CA . CYS A 1 92 ? -1.962 8.105 1.466 1.00 94.06 92 CYS A CA 1
ATOM 709 C C . CYS A 1 92 ? -2.402 9.006 2.619 1.00 94.06 92 CYS A C 1
ATOM 711 O O . CYS A 1 92 ? -1.717 9.119 3.633 1.00 94.06 92 CYS A O 1
ATOM 713 N N . VAL A 1 93 ? -3.594 9.583 2.496 1.00 92.56 93 VAL A N 1
ATOM 714 C CA . VAL A 1 93 ? -4.313 10.214 3.606 1.00 92.56 93 VAL A CA 1
ATOM 715 C C . VAL A 1 93 ? -5.470 9.299 3.978 1.00 92.56 93 VAL A C 1
ATOM 717 O O . VAL A 1 93 ? -6.458 9.212 3.246 1.00 92.56 93 VAL A O 1
ATOM 720 N N . LEU A 1 94 ? -5.343 8.596 5.103 1.00 88.94 94 LEU A N 1
ATOM 721 C CA . LEU A 1 94 ? -6.425 7.794 5.665 1.00 88.94 94 LEU A CA 1
ATOM 722 C C . LEU A 1 94 ? -7.447 8.718 6.321 1.00 88.94 94 LEU A C 1
ATOM 724 O O . LEU A 1 94 ? -7.079 9.582 7.123 1.00 88.94 94 LEU A O 1
ATOM 728 N N . ARG A 1 95 ? -8.729 8.503 6.021 1.00 81.94 95 ARG A N 1
ATOM 729 C CA . ARG A 1 95 ? -9.847 9.134 6.727 1.00 81.94 95 ARG A CA 1
ATOM 730 C C . ARG A 1 95 ? -10.520 8.063 7.571 1.00 81.94 95 ARG A C 1
ATOM 732 O O . ARG A 1 95 ? -11.233 7.204 7.061 1.00 81.94 95 ARG A O 1
ATOM 739 N N . HIS A 1 96 ? -10.272 8.083 8.876 1.00 70.25 96 HIS A N 1
ATOM 740 C CA . HIS A 1 96 ? -10.898 7.141 9.799 1.00 70.25 96 HIS A CA 1
ATOM 741 C C . HIS A 1 96 ? -11.455 7.894 11.004 1.00 70.25 96 HIS A C 1
ATOM 743 O O . HIS A 1 96 ? -10.735 8.650 11.649 1.00 70.25 96 HIS A O 1
ATOM 749 N N . GLN A 1 97 ? -12.749 7.711 11.286 1.00 69.00 97 GLN A N 1
ATOM 750 C CA . GLN A 1 97 ? -13.442 8.330 12.429 1.00 69.00 97 GLN A CA 1
ATOM 751 C C . GLN A 1 97 ? -13.303 9.869 12.492 1.00 69.00 97 GLN A C 1
ATOM 753 O O . GLN A 1 97 ? -13.192 10.451 13.565 1.00 69.00 97 GLN A O 1
ATOM 758 N N . GLY A 1 98 ? -13.278 10.544 11.335 1.00 72.31 98 GLY A N 1
ATOM 759 C CA . GLY A 1 98 ? -13.140 12.007 11.250 1.00 72.31 98 GLY A CA 1
ATOM 760 C C . GLY A 1 98 ? -11.712 12.536 11.432 1.00 72.31 98 GLY A C 1
ATOM 761 O O . GLY A 1 98 ? -11.483 13.731 11.263 1.00 72.31 98 GLY A O 1
ATOM 762 N N . ILE A 1 99 ? -10.739 11.665 11.711 1.00 79.94 99 ILE A N 1
ATOM 763 C CA . ILE A 1 99 ? -9.324 12.021 11.809 1.00 79.94 99 ILE A CA 1
ATOM 764 C C . ILE A 1 99 ? -8.644 11.718 10.474 1.00 79.94 99 ILE A C 1
ATOM 766 O O . ILE A 1 99 ? -8.799 10.632 9.907 1.00 79.94 99 ILE A O 1
ATOM 770 N N . GLN A 1 100 ? -7.869 12.685 9.985 1.00 84.75 100 GLN A N 1
ATOM 771 C CA . GLN A 1 100 ? -6.963 12.487 8.861 1.00 84.75 100 GLN A CA 1
ATOM 772 C C . GLN A 1 100 ? -5.584 12.073 9.368 1.00 84.75 100 GLN A C 1
ATOM 774 O O . GLN A 1 100 ? -5.024 12.685 10.283 1.00 84.75 100 GLN A O 1
ATOM 779 N N . ARG A 1 101 ? -5.043 11.008 8.778 1.00 87.62 101 ARG A N 1
ATOM 780 C CA . ARG A 1 101 ? -3.691 10.521 9.059 1.00 87.62 101 ARG A CA 1
ATOM 781 C C . ARG A 1 101 ? -2.944 10.309 7.758 1.00 87.62 101 ARG A C 1
ATOM 783 O O . ARG A 1 101 ? -3.394 9.551 6.902 1.00 87.62 101 ARG A O 1
ATOM 790 N N . GLU A 1 102 ? -1.798 10.960 7.635 1.00 91.50 102 GLU A N 1
ATOM 791 C CA . GLU A 1 102 ? -0.858 10.677 6.560 1.00 91.50 102 GLU A CA 1
ATOM 792 C C . GLU A 1 102 ? -0.105 9.385 6.868 1.00 91.50 102 GLU A C 1
ATOM 794 O O . GLU A 1 102 ? 0.468 9.208 7.945 1.00 91.50 102 GLU A O 1
ATOM 799 N N . VAL A 1 103 ? -0.125 8.466 5.913 1.00 92.81 103 VAL A N 1
ATOM 800 C CA . VAL A 1 103 ? 0.572 7.185 5.989 1.00 92.81 103 VAL A CA 1
ATOM 801 C C . VAL A 1 103 ? 1.234 6.891 4.654 1.00 92.81 103 VAL A C 1
ATOM 803 O O . VAL A 1 103 ? 0.875 7.454 3.616 1.00 92.81 103 VAL A O 1
ATOM 806 N N . ARG A 1 104 ? 2.180 5.957 4.663 1.00 95.00 104 ARG A N 1
ATOM 807 C CA . ARG A 1 104 ? 2.722 5.377 3.434 1.00 95.00 104 ARG A CA 1
ATOM 808 C C . ARG A 1 104 ? 2.354 3.910 3.360 1.00 95.00 104 ARG A C 1
ATOM 810 O O . ARG A 1 104 ? 2.591 3.177 4.315 1.00 95.00 104 ARG A O 1
ATOM 817 N N . LEU A 1 105 ? 1.795 3.483 2.234 1.00 95.44 105 LEU A N 1
ATOM 818 C CA . LEU A 1 105 ? 1.641 2.066 1.922 1.00 95.44 105 LEU A CA 1
ATOM 819 C C . LEU A 1 105 ? 2.817 1.635 1.053 1.00 95.44 105 LEU A C 1
ATOM 821 O O . LEU A 1 105 ? 3.182 2.327 0.106 1.00 95.44 105 LEU A O 1
ATOM 825 N N . LEU A 1 106 ? 3.412 0.501 1.385 1.00 95.62 106 LEU A N 1
ATOM 826 C CA . LEU A 1 106 ? 4.594 -0.041 0.736 1.00 95.62 106 LEU A CA 1
ATOM 827 C C . LEU A 1 106 ? 4.269 -1.445 0.253 1.00 95.62 106 LEU A C 1
ATOM 829 O O . LEU A 1 106 ? 3.884 -2.298 1.052 1.00 95.62 106 LEU A O 1
ATOM 833 N N . PHE A 1 107 ? 4.447 -1.676 -1.041 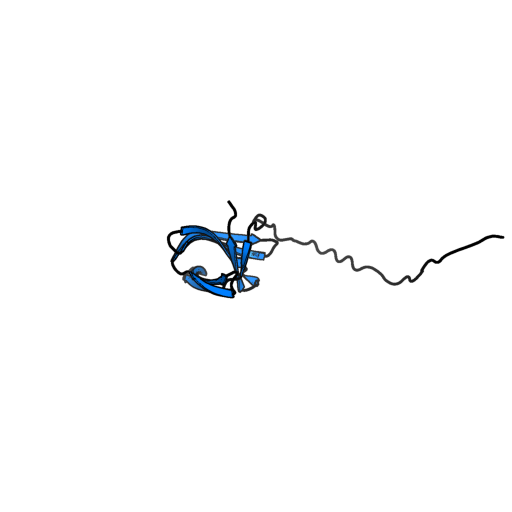1.00 96.06 107 PHE A N 1
ATOM 834 C CA . PHE A 1 107 ? 4.369 -3.003 -1.633 1.00 96.06 107 PHE A CA 1
ATOM 835 C C . PHE A 1 107 ? 5.767 -3.469 -2.024 1.00 96.06 107 PHE A C 1
ATOM 837 O O . PHE A 1 107 ? 6.360 -2.906 -2.944 1.00 96.06 107 PHE A O 1
ATOM 844 N N . PHE A 1 108 ? 6.290 -4.475 -1.324 1.00 93.94 108 PHE A N 1
ATOM 845 C CA . PHE A 1 108 ? 7.551 -5.136 -1.656 1.00 93.94 108 PHE A CA 1
ATOM 846 C C . PHE A 1 108 ? 7.275 -6.194 -2.722 1.00 93.94 108 PHE A C 1
ATOM 848 O O . PHE A 1 108 ? 6.644 -7.213 -2.440 1.00 93.94 108 PHE A O 1
ATOM 855 N N . ILE A 1 109 ? 7.709 -5.917 -3.954 1.00 91.62 109 ILE A N 1
ATOM 856 C CA . ILE A 1 109 ? 7.260 -6.637 -5.154 1.00 91.62 109 ILE A CA 1
ATOM 857 C C . ILE A 1 109 ? 7.693 -8.103 -5.100 1.00 91.62 109 ILE A C 1
ATOM 859 O O . ILE A 1 109 ? 6.858 -8.990 -5.259 1.00 91.62 109 ILE A O 1
ATOM 863 N N . ASP A 1 110 ? 8.972 -8.344 -4.816 1.00 90.81 110 ASP A N 1
ATOM 864 C CA . ASP A 1 110 ? 9.561 -9.689 -4.824 1.00 90.81 110 ASP A CA 1
ATOM 865 C C . ASP A 1 110 ? 9.002 -10.583 -3.707 1.00 90.81 110 ASP A C 1
ATOM 867 O O . ASP A 1 110 ? 9.002 -11.807 -3.816 1.00 90.81 110 ASP A O 1
ATOM 871 N N . GLU A 1 111 ? 8.490 -9.971 -2.639 1.00 92.12 111 GLU A N 1
ATOM 872 C CA . GLU A 1 111 ? 7.933 -10.670 -1.479 1.00 92.12 111 GLU A CA 1
ATOM 873 C C . GLU A 1 111 ? 6.404 -10.790 -1.532 1.00 92.12 111 GLU A C 1
ATOM 875 O O . GLU A 1 111 ? 5.811 -11.472 -0.698 1.00 92.12 111 GLU A O 1
ATOM 880 N N . GLY A 1 112 ? 5.739 -10.084 -2.454 1.00 91.50 112 GLY A N 1
ATOM 881 C CA . GLY A 1 112 ? 4.280 -9.971 -2.468 1.00 91.50 112 GLY A CA 1
ATOM 882 C C . GLY A 1 112 ? 3.701 -9.385 -1.172 1.00 91.50 112 GLY A C 1
ATOM 883 O O . GLY A 1 112 ? 2.549 -9.656 -0.831 1.00 91.50 112 GLY A O 1
ATOM 884 N N . ARG A 1 113 ? 4.492 -8.599 -0.429 1.00 94.75 113 ARG A N 1
ATOM 885 C CA . ARG A 1 113 ? 4.177 -8.169 0.940 1.00 94.75 113 ARG A CA 1
ATOM 886 C C . ARG A 1 113 ? 3.782 -6.701 0.998 1.00 94.75 113 ARG A C 1
ATOM 888 O O . ARG A 1 113 ? 4.446 -5.844 0.417 1.00 94.75 113 ARG A O 1
ATOM 895 N N . TRP A 1 114 ? 2.738 -6.410 1.772 1.00 96.94 114 TRP A N 1
ATOM 896 C CA . TRP A 1 114 ? 2.282 -5.051 2.045 1.00 96.94 114 TRP A CA 1
ATOM 897 C C . TRP A 1 114 ? 2.602 -4.606 3.471 1.00 96.94 114 TRP A C 1
ATOM 899 O O . TRP A 1 114 ? 2.386 -5.340 4.437 1.00 96.94 114 TRP A O 1
ATOM 909 N N . VAL A 1 115 ? 3.060 -3.362 3.595 1.00 95.69 115 VAL A N 1
ATOM 910 C CA . VAL A 1 115 ? 3.320 -2.693 4.872 1.00 95.69 115 VAL A CA 1
ATOM 911 C C . VAL A 1 115 ? 2.699 -1.305 4.859 1.00 95.69 115 VAL A C 1
ATOM 913 O O . VAL A 1 115 ? 2.839 -0.560 3.893 1.00 95.69 115 VAL A O 1
ATOM 916 N N . MET A 1 116 ? 2.053 -0.932 5.957 1.00 94.94 116 MET A N 1
ATOM 917 C CA . MET A 1 116 ? 1.692 0.448 6.254 1.00 94.94 116 MET A CA 1
ATOM 918 C C . MET A 1 116 ? 2.736 1.046 7.191 1.00 94.94 116 MET A C 1
ATOM 920 O O . MET A 1 116 ? 3.012 0.490 8.252 1.00 94.94 116 MET A O 1
ATOM 924 N N . ASN A 1 117 ? 3.300 2.187 6.817 1.00 93.44 117 ASN A N 1
ATOM 925 C CA . ASN A 1 117 ? 4.207 2.958 7.651 1.00 93.44 117 ASN A CA 1
ATOM 926 C C . ASN A 1 117 ? 3.501 4.217 8.167 1.00 93.44 117 ASN A C 1
ATOM 928 O O . ASN A 1 117 ? 3.051 5.055 7.378 1.00 93.44 117 ASN A O 1
ATOM 932 N N . LEU A 1 118 ? 3.414 4.341 9.491 1.00 87.62 118 LEU A N 1
ATOM 933 C CA . LEU A 1 118 ? 2.871 5.520 10.160 1.00 87.62 118 LEU A CA 1
ATOM 934 C C . LEU A 1 118 ? 3.967 6.582 10.270 1.00 87.62 118 LEU A C 1
ATOM 936 O O . LEU A 1 118 ? 4.992 6.353 10.917 1.00 87.62 118 LEU A O 1
ATOM 940 N N . LEU A 1 119 ? 3.749 7.743 9.650 1.00 76.88 119 LEU A N 1
ATOM 941 C CA . LEU A 1 119 ? 4.676 8.866 9.749 1.00 76.88 119 LEU A CA 1
ATOM 942 C C . LEU A 1 119 ? 4.583 9.452 11.166 1.00 76.88 119 LEU A C 1
ATOM 944 O O . LEU A 1 119 ? 3.506 9.849 11.607 1.00 76.88 119 LEU A O 1
ATOM 948 N N . GLN A 1 120 ? 5.699 9.463 11.898 1.00 59.62 120 GLN A N 1
ATOM 949 C CA . GLN A 1 120 ? 5.799 10.225 13.144 1.00 59.62 120 GLN A CA 1
ATOM 950 C C . GLN A 1 120 ? 5.973 11.703 12.785 1.00 59.62 120 GLN A C 1
ATOM 952 O O . GLN A 1 120 ? 6.808 12.024 11.935 1.00 59.62 120 GLN A O 1
ATOM 957 N N . ALA A 1 121 ? 5.151 12.557 13.395 1.00 48.59 121 ALA A N 1
ATOM 958 C CA . ALA A 1 121 ? 5.317 14.008 13.372 1.00 48.59 121 ALA A CA 1
ATOM 959 C C . ALA A 1 121 ? 6.469 14.433 14.291 1.00 48.59 121 ALA A C 1
ATOM 961 O O . ALA A 1 121 ? 6.661 13.756 15.329 1.00 48.59 121 ALA A O 1
#

Sequence (121 aa):
MKKDDEKKDERKGAAVMAFGIGTNCGQSSAGILRGKQINIACECWYTSGGRCMPLMIKFEDEEGIIRTVRDFQITYSEKKNYSGIPSVEYGCVLRHQGIQREVRLLFFIDEGRWVMNLLQA

Secondary structure (DSSP, 8-state):
-----------------------------S----SEEEEEEEEEEE-TTS-EEEEEEEEE-TTS-EEEE--EEEEEEEEEEETTEEEEEEEEEEEETTEEEEEEEEEETTTTEEEEEEPP-

Radius of gyration: 23.97 Å; chains: 1; bounding box: 71×40×64 Å